Protein AF-A0A7X8JW73-F1 (afdb_monomer)

Foldseek 3Di:
DDPPDPPPQQPDQPDDPDGRDRDLVLLQVLLVLLVVLVDPDPLSVVSSVQSVPPDDRDRQSLQVSLCVVVVHDRDDDRSVRSSVSSVVVSCVSVVVPPPPPDDPDDDDDDDDD

Solvent-accessible surface area (backbone atoms only — not comparable to full-atom values): 7241 Å² total; per-residue (Å²): 138,80,86,77,62,77,71,68,64,71,73,56,69,53,90,51,105,60,76,59,41,78,53,60,67,57,44,39,52,50,27,55,53,47,61,73,49,65,67,84,50,65,67,58,56,56,49,30,55,53,38,66,66,80,53,85,64,57,54,68,60,56,40,51,49,50,16,67,75,70,74,47,83,80,63,95,64,54,63,68,54,51,51,51,52,55,51,50,53,49,50,51,48,58,56,69,67,74,76,75,76,80,75,81,86,72,84,83,76,87,81,89,130

Sequence (113 aa):
MTEFNTVNIINVEYAGIKKSTINPRILNYFANTIMKSNTENMLDRIFIFECLKGRVVEREAVLYYISNRLGIEYKDYLNLQIYNYLTSIVRECEGGKKRTVDIPNKPMRIIVD

pLDDT: mean 76.98, std 21.08, range [37.81, 98.0]

Structure (mmCIF, N/CA/C/O backbone):
data_AF-A0A7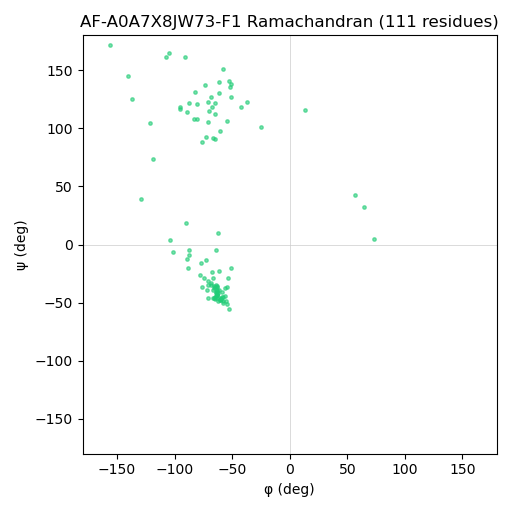X8JW73-F1
#
_entry.id   AF-A0A7X8JW73-F1
#
loop_
_atom_site.group_PDB
_atom_site.id
_atom_site.type_symbol
_atom_site.label_atom_id
_atom_site.label_alt_id
_atom_site.label_comp_id
_atom_site.label_asym_id
_atom_site.label_entity_id
_atom_site.label_seq_id
_atom_site.pdbx_PDB_ins_code
_atom_site.Cartn_x
_atom_site.Cartn_y
_atom_site.Cartn_z
_atom_site.occupancy
_atom_site.B_iso_or_equiv
_atom_site.auth_seq_id
_atom_site.auth_comp_id
_atom_site.auth_asym_id
_atom_site.auth_atom_id
_atom_site.pdbx_PDB_model_num
ATOM 1 N N . MET A 1 1 ? 3.075 19.631 -23.907 1.00 37.81 1 MET A N 1
ATOM 2 C CA . MET A 1 1 ? 2.977 19.223 -22.491 1.00 37.81 1 MET A CA 1
ATOM 3 C C . MET A 1 1 ? 1.550 18.787 -22.267 1.00 37.81 1 MET A C 1
ATOM 5 O O . MET A 1 1 ? 0.663 19.574 -22.561 1.00 37.81 1 MET A O 1
ATOM 9 N N . THR A 1 2 ? 1.323 17.553 -21.833 1.00 41.28 2 THR A N 1
ATOM 10 C CA . THR A 1 2 ? -0.030 17.098 -21.508 1.00 41.28 2 THR A CA 1
ATOM 11 C C . THR A 1 2 ? -0.010 16.659 -20.059 1.00 41.28 2 THR A C 1
ATOM 13 O O . THR A 1 2 ? 0.571 15.630 -19.717 1.00 41.28 2 THR A O 1
ATOM 16 N N . GLU A 1 3 ? -0.575 17.504 -19.204 1.00 47.22 3 GLU A N 1
ATOM 17 C CA . GLU A 1 3 ? -0.869 17.212 -17.808 1.00 47.22 3 GLU A CA 1
ATOM 18 C C . GLU A 1 3 ? -1.921 16.101 -17.781 1.00 47.22 3 GLU A C 1
ATOM 20 O O . GLU A 1 3 ? -3.129 16.334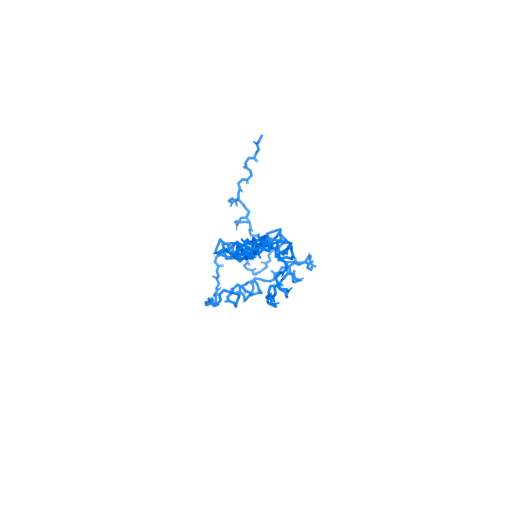 -17.868 1.00 47.22 3 GLU A O 1
ATOM 25 N N . PHE A 1 4 ? -1.456 14.853 -17.745 1.00 44.28 4 PHE A N 1
ATOM 26 C CA . PHE A 1 4 ? -2.336 13.706 -17.588 1.00 44.28 4 PHE A CA 1
ATOM 27 C C . PHE A 1 4 ? -2.841 13.671 -16.149 1.00 44.28 4 PHE A C 1
ATOM 29 O O . PHE A 1 4 ? -2.212 13.136 -15.242 1.00 44.28 4 PHE A O 1
ATOM 36 N N . ASN A 1 5 ? -4.000 14.305 -15.995 1.00 42.97 5 ASN A N 1
ATOM 37 C CA . ASN A 1 5 ? -4.949 14.229 -14.899 1.00 42.97 5 ASN A CA 1
ATOM 38 C C . ASN A 1 5 ? -4.877 12.898 -14.123 1.00 42.97 5 ASN A C 1
ATOM 40 O O . ASN A 1 5 ? -5.495 11.900 -14.498 1.00 42.97 5 ASN A O 1
ATOM 44 N N . THR A 1 6 ? -4.215 12.935 -12.965 1.00 50.28 6 THR A N 1
ATOM 45 C CA . THR A 1 6 ? -4.255 11.914 -11.901 1.00 50.28 6 THR A CA 1
ATOM 46 C C . THR A 1 6 ? -5.695 11.551 -11.491 1.00 50.28 6 THR A C 1
ATOM 48 O O . THR A 1 6 ? -5.947 10.472 -10.963 1.00 50.28 6 THR A O 1
ATOM 51 N N . VAL A 1 7 ? -6.663 12.427 -11.780 1.00 49.12 7 VAL A N 1
ATOM 52 C CA . VAL A 1 7 ? -8.072 12.310 -11.384 1.00 49.12 7 VAL A CA 1
ATOM 53 C C . VAL A 1 7 ? -8.853 11.266 -12.199 1.00 49.12 7 VAL A C 1
ATOM 55 O O . VAL A 1 7 ? -9.762 10.644 -11.657 1.00 49.12 7 VAL A O 1
ATOM 58 N N . ASN A 1 8 ? -8.492 10.986 -13.458 1.00 41.94 8 ASN A N 1
ATOM 59 C CA . ASN A 1 8 ? -9.318 10.110 -14.311 1.00 41.94 8 ASN A CA 1
ATOM 60 C C . ASN A 1 8 ? -8.997 8.604 -14.167 1.00 41.94 8 ASN A C 1
ATOM 62 O O . ASN A 1 8 ? -9.729 7.759 -14.660 1.00 41.94 8 ASN A O 1
ATOM 66 N N . ILE A 1 9 ? -7.927 8.226 -13.456 1.00 51.19 9 ILE A N 1
ATOM 67 C CA . ILE A 1 9 ? -7.560 6.804 -13.260 1.00 51.19 9 ILE A CA 1
ATOM 68 C C . ILE A 1 9 ? -8.246 6.201 -12.021 1.00 51.19 9 ILE A C 1
ATOM 70 O O . ILE A 1 9 ? -8.395 4.985 -11.923 1.00 51.19 9 ILE A O 1
ATOM 74 N N . ILE A 1 10 ? -8.698 7.038 -11.083 1.00 51.53 10 ILE A N 1
ATOM 75 C CA . ILE A 1 10 ? -9.283 6.592 -9.806 1.00 51.53 10 ILE A CA 1
ATOM 76 C C . ILE A 1 10 ? -10.735 6.113 -9.989 1.00 51.53 10 ILE A C 1
ATOM 78 O O . ILE A 1 10 ? -11.201 5.267 -9.225 1.00 51.53 10 ILE A O 1
ATOM 82 N N . ASN A 1 11 ? -11.425 6.620 -11.019 1.00 45.38 11 ASN A N 1
ATOM 83 C CA . ASN A 1 11 ? -12.852 6.387 -11.256 1.00 45.38 11 ASN A CA 1
ATOM 84 C C . ASN A 1 11 ? -13.159 5.388 -12.383 1.00 45.38 11 ASN A C 1
ATOM 86 O O . ASN A 1 11 ? -14.325 5.179 -12.703 1.00 45.38 11 ASN A O 1
ATOM 90 N N . VAL A 1 12 ? -12.143 4.770 -12.996 1.00 48.19 12 VAL A N 1
ATOM 91 C CA . VAL A 1 12 ? -12.387 3.710 -13.982 1.00 48.19 12 VAL A CA 1
ATOM 92 C C . VAL A 1 12 ? -12.661 2.417 -13.231 1.00 48.19 12 VAL A C 1
ATOM 94 O O . VAL A 1 12 ? -11.765 1.822 -12.630 1.00 48.19 12 VAL A O 1
ATOM 97 N N . GLU A 1 13 ? -13.923 1.999 -13.265 1.00 48.03 13 GLU A N 1
ATOM 98 C CA . GLU A 1 13 ? -14.348 0.672 -12.854 1.00 48.03 13 GLU A CA 1
ATOM 99 C C . GLU A 1 13 ? -13.652 -0.378 -13.723 1.00 48.03 13 GLU A C 1
ATOM 101 O O . GLU A 1 13 ? -14.055 -0.635 -14.855 1.00 48.03 13 GLU A O 1
ATOM 106 N N . TYR A 1 14 ? -12.559 -0.965 -13.224 1.00 46.62 14 TYR A N 1
ATOM 107 C CA . TYR A 1 14 ? -11.975 -2.128 -13.882 1.00 46.62 14 TYR A CA 1
ATOM 108 C C . TYR A 1 14 ? -12.926 -3.301 -13.651 1.00 46.62 14 TYR A C 1
ATOM 110 O O . TYR A 1 14 ? -13.053 -3.809 -12.538 1.00 46.62 14 TYR A O 1
ATOM 118 N N . ALA A 1 15 ? -13.649 -3.640 -14.718 1.00 41.91 15 ALA A N 1
ATOM 119 C CA . ALA A 1 15 ? -14.737 -4.598 -14.750 1.00 41.91 15 ALA A CA 1
ATOM 120 C C . ALA A 1 15 ? -14.317 -5.971 -14.203 1.00 41.91 15 ALA A C 1
ATOM 122 O O . ALA A 1 15 ? -13.638 -6.758 -14.859 1.00 41.91 15 ALA A O 1
ATOM 123 N N . GLY A 1 16 ? -14.794 -6.253 -12.999 1.00 38.00 16 GLY A N 1
ATOM 124 C CA . GLY A 1 16 ? -15.005 -7.576 -12.441 1.00 38.00 16 GLY A CA 1
ATOM 125 C C . GLY A 1 16 ? -16.320 -7.504 -11.675 1.00 38.00 16 GLY A C 1
ATOM 126 O O . GLY A 1 16 ? -16.647 -6.468 -11.107 1.00 38.00 16 GLY A O 1
ATOM 127 N N . ILE A 1 17 ? -17.099 -8.581 -11.669 1.00 41.47 17 ILE A N 1
ATOM 128 C CA . ILE A 1 17 ? -18.478 -8.684 -11.142 1.00 41.47 17 ILE A CA 1
ATOM 129 C C . ILE A 1 17 ? -18.585 -8.404 -9.610 1.00 41.47 17 ILE A C 1
ATOM 131 O O . ILE A 1 17 ? -19.634 -8.557 -8.990 1.00 41.47 17 ILE A O 1
ATOM 135 N N . LYS A 1 18 ? -17.514 -7.911 -8.979 1.00 44.72 18 LYS A N 1
ATOM 136 C CA . LYS A 1 18 ? -17.432 -7.383 -7.617 1.00 44.72 18 LYS A CA 1
ATOM 137 C C . LYS A 1 18 ? -16.581 -6.105 -7.646 1.00 44.72 18 LYS A C 1
ATOM 139 O O . LYS A 1 18 ? -15.468 -6.149 -8.148 1.00 44.72 18 LYS A O 1
ATOM 144 N N . LYS A 1 19 ? -17.139 -4.997 -7.134 1.00 53.47 19 LYS A N 1
ATOM 145 C CA . LYS A 1 19 ? -16.532 -3.677 -6.828 1.00 53.47 19 LYS A CA 1
ATOM 146 C C . LYS A 1 19 ? -15.133 -3.411 -7.420 1.00 53.47 19 LYS A C 1
ATOM 148 O O . LYS A 1 19 ? -14.157 -4.011 -6.979 1.00 53.47 19 LYS A O 1
ATOM 153 N N . SER A 1 20 ? -15.035 -2.421 -8.315 1.00 54.75 20 SER A N 1
ATOM 154 C CA . SER A 1 20 ? -13.776 -1.943 -8.914 1.00 54.75 20 SER A CA 1
ATOM 155 C C . SER A 1 20 ? -12.595 -1.947 -7.934 1.00 54.75 20 SER A C 1
ATOM 157 O O . SER A 1 20 ? -12.639 -1.319 -6.869 1.00 54.75 20 SER A O 1
ATOM 159 N N . THR A 1 21 ? -11.530 -2.659 -8.306 1.00 64.62 21 THR A N 1
ATOM 160 C CA . THR A 1 21 ? -10.262 -2.649 -7.569 1.00 64.62 21 THR A CA 1
ATOM 161 C C . THR A 1 21 ? -9.339 -1.556 -8.113 1.00 64.62 21 THR A C 1
ATOM 163 O O . THR A 1 21 ? -9.520 -1.054 -9.221 1.00 64.62 21 THR A O 1
ATOM 166 N N . ILE A 1 22 ? -8.337 -1.164 -7.324 1.00 80.62 22 ILE A N 1
ATOM 167 C CA . ILE A 1 22 ? -7.275 -0.248 -7.749 1.00 80.62 22 ILE A CA 1
ATOM 168 C C . ILE A 1 22 ? -6.641 -0.717 -9.060 1.00 80.62 22 ILE A C 1
ATOM 170 O O . ILE A 1 22 ? -6.354 -1.900 -9.242 1.00 80.62 22 ILE A O 1
ATOM 174 N N . ASN A 1 23 ? -6.376 0.241 -9.953 1.00 83.81 23 ASN A N 1
ATOM 175 C CA . ASN A 1 23 ? -5.729 -0.010 -11.234 1.00 83.81 23 ASN A CA 1
ATOM 176 C C . ASN A 1 23 ? -4.429 -0.828 -11.045 1.00 83.81 23 ASN A C 1
ATOM 178 O O . ASN A 1 23 ? -3.549 -0.384 -10.298 1.00 83.81 23 ASN A O 1
ATOM 182 N N . PRO A 1 24 ? -4.246 -1.963 -11.749 1.00 86.56 24 PRO A N 1
ATOM 183 C CA . PRO A 1 24 ? -3.061 -2.810 -11.607 1.00 86.56 24 PRO A CA 1
ATOM 184 C C . PRO A 1 24 ? -1.729 -2.072 -11.785 1.00 86.56 24 PRO A C 1
ATOM 186 O O . PRO A 1 24 ? -0.740 -2.441 -11.157 1.00 86.56 24 PRO A O 1
ATOM 189 N N . ARG A 1 25 ? -1.685 -0.993 -12.584 1.00 87.38 25 ARG A N 1
ATOM 190 C CA . ARG A 1 25 ? -0.483 -0.156 -12.741 1.00 87.38 25 ARG A CA 1
ATOM 191 C C . ARG A 1 25 ? -0.068 0.532 -11.440 1.00 87.38 25 ARG A C 1
ATOM 193 O O . ARG A 1 25 ? 1.127 0.649 -11.189 1.00 87.38 25 ARG A O 1
ATOM 200 N N . ILE A 1 26 ? -1.026 0.956 -10.611 1.00 90.44 26 ILE A N 1
ATOM 201 C CA . ILE A 1 26 ? -0.753 1.578 -9.305 1.00 90.44 26 ILE A CA 1
ATOM 202 C C . ILE A 1 26 ? -0.115 0.548 -8.370 1.00 90.44 26 ILE A C 1
ATOM 204 O O . ILE A 1 26 ? 0.906 0.836 -7.752 1.00 90.44 26 ILE A O 1
ATOM 208 N N . LEU A 1 27 ? -0.667 -0.668 -8.313 1.00 93.12 27 LEU A N 1
ATOM 209 C CA . LEU A 1 27 ? -0.118 -1.753 -7.493 1.00 93.12 27 LEU A CA 1
ATOM 210 C C . LEU A 1 27 ? 1.263 -2.204 -7.981 1.00 93.12 27 LEU A C 1
ATOM 212 O O . LEU A 1 27 ? 2.152 -2.456 -7.172 1.00 93.12 27 LEU A O 1
ATOM 216 N N . ASN A 1 28 ? 1.484 -2.229 -9.297 1.00 92.31 28 ASN A N 1
ATOM 217 C CA . ASN A 1 28 ? 2.799 -2.519 -9.863 1.00 92.31 28 ASN A CA 1
ATOM 218 C C . ASN A 1 28 ? 3.828 -1.445 -9.484 1.00 92.31 28 ASN A C 1
ATOM 220 O O . ASN A 1 28 ? 4.936 -1.767 -9.059 1.00 92.31 28 ASN A O 1
ATOM 224 N N . TYR A 1 29 ? 3.463 -0.165 -9.602 1.00 92.25 29 TYR A N 1
ATOM 225 C CA . TYR A 1 29 ? 4.328 0.943 -9.198 1.00 92.25 29 TYR A CA 1
ATOM 226 C C . TYR A 1 29 ? 4.662 0.877 -7.703 1.00 92.25 29 TYR A C 1
ATOM 228 O O . TYR A 1 29 ? 5.832 0.960 -7.324 1.00 92.25 29 TYR A O 1
ATOM 236 N N . PHE A 1 30 ? 3.645 0.664 -6.864 1.00 94.75 30 PHE A N 1
ATOM 237 C CA . PHE A 1 30 ? 3.794 0.449 -5.428 1.00 94.75 30 PHE A CA 1
ATOM 238 C C . PHE A 1 30 ? 4.799 -0.675 -5.137 1.00 94.75 30 PHE A C 1
ATOM 240 O O . PHE A 1 30 ? 5.812 -0.441 -4.478 1.00 94.75 30 PHE A O 1
ATOM 247 N N . ALA A 1 31 ? 4.578 -1.864 -5.702 1.00 94.69 31 ALA A N 1
ATOM 248 C CA . ALA A 1 31 ? 5.411 -3.037 -5.467 1.00 94.69 31 ALA A CA 1
ATOM 249 C C . ALA A 1 31 ? 6.875 -2.803 -5.864 1.00 94.69 31 ALA A C 1
ATOM 251 O O . ALA A 1 31 ? 7.782 -3.094 -5.089 1.00 94.69 31 ALA A O 1
ATOM 252 N N . ASN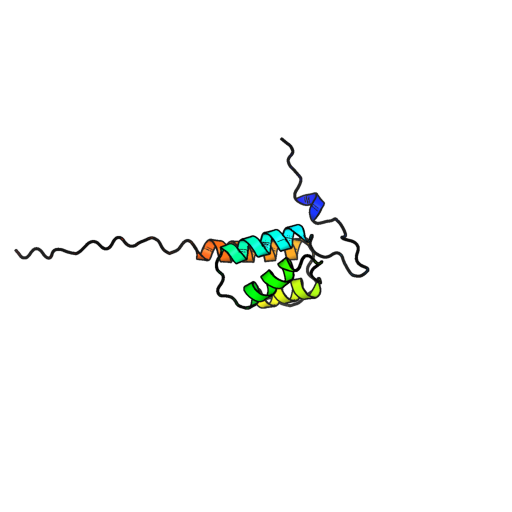 A 1 32 ? 7.114 -2.200 -7.031 1.00 93.75 32 ASN A N 1
ATOM 253 C CA . ASN A 1 32 ? 8.463 -1.852 -7.479 1.00 93.75 32 ASN A CA 1
ATOM 254 C C . ASN A 1 32 ? 9.142 -0.825 -6.562 1.00 93.75 32 ASN A C 1
ATOM 256 O O . ASN A 1 32 ? 10.355 -0.886 -6.356 1.00 93.75 32 ASN A O 1
ATOM 260 N N . THR A 1 33 ? 8.379 0.117 -6.011 1.00 93.62 33 THR A N 1
ATOM 261 C CA . THR A 1 33 ? 8.912 1.161 -5.128 1.00 93.62 33 THR A CA 1
ATOM 262 C C . THR A 1 33 ? 9.316 0.577 -3.776 1.00 93.62 33 THR A C 1
ATOM 264 O O . THR A 1 33 ? 10.436 0.804 -3.319 1.00 93.62 33 THR A O 1
ATOM 267 N N . ILE A 1 34 ? 8.458 -0.252 -3.176 1.00 94.31 34 ILE A N 1
ATOM 268 C CA . ILE A 1 34 ? 8.757 -0.939 -1.914 1.00 94.31 34 ILE A CA 1
ATOM 269 C C . ILE A 1 34 ? 9.857 -1.998 -2.096 1.00 94.31 34 ILE A C 1
ATOM 271 O O . ILE A 1 34 ? 10.715 -2.170 -1.237 1.00 94.31 34 ILE A O 1
ATOM 275 N N . MET A 1 35 ? 9.924 -2.685 -3.237 1.00 91.44 35 MET A N 1
ATOM 276 C CA . MET A 1 35 ? 11.008 -3.642 -3.482 1.00 91.44 35 MET A CA 1
ATOM 277 C C . MET A 1 35 ? 12.372 -2.936 -3.521 1.00 91.44 35 MET A C 1
ATOM 279 O O . MET A 1 35 ? 13.339 -3.410 -2.930 1.00 91.44 35 MET A O 1
ATOM 283 N N . LYS A 1 36 ? 12.438 -1.744 -4.130 1.00 91.19 36 LYS A N 1
ATOM 284 C CA . LYS A 1 36 ? 13.638 -0.895 -4.108 1.00 91.19 36 LYS A CA 1
ATOM 285 C C . LYS A 1 36 ? 13.948 -0.349 -2.720 1.00 91.19 36 LYS A C 1
ATOM 287 O O . LYS A 1 36 ? 15.098 0.021 -2.479 1.00 91.19 36 LYS A O 1
ATOM 292 N N . SER A 1 37 ? 12.970 -0.241 -1.815 1.00 88.25 37 SER A N 1
ATOM 293 C CA . SER A 1 37 ? 13.204 0.276 -0.465 1.00 88.25 37 SER A CA 1
ATOM 294 C C . SER A 1 37 ? 13.961 -0.704 0.445 1.00 88.25 37 SER A C 1
ATOM 296 O O . SER A 1 37 ? 14.504 -0.270 1.455 1.00 88.25 37 SER A O 1
ATOM 298 N N . ASN A 1 38 ? 14.077 -1.977 0.043 1.00 82.25 38 ASN A N 1
ATOM 299 C CA . ASN A 1 38 ? 14.629 -3.077 0.837 1.00 82.25 38 ASN A CA 1
ATOM 300 C C . ASN A 1 38 ? 13.901 -3.268 2.180 1.00 82.25 38 ASN A C 1
ATOM 302 O O . ASN A 1 38 ? 14.529 -3.464 3.217 1.00 82.25 38 ASN A O 1
ATOM 306 N N . THR A 1 39 ? 12.566 -3.191 2.151 1.00 87.38 39 THR A N 1
ATOM 307 C CA . THR A 1 39 ? 11.718 -3.363 3.339 1.00 87.38 39 THR A CA 1
ATOM 308 C C . THR A 1 39 ? 12.031 -4.657 4.110 1.00 87.38 39 THR A C 1
ATOM 310 O O . THR A 1 39 ? 12.185 -5.751 3.542 1.00 87.38 39 THR A O 1
ATOM 313 N N . GLU A 1 40 ? 12.099 -4.539 5.434 1.00 89.44 40 GLU A N 1
ATOM 314 C CA . GLU A 1 40 ? 12.204 -5.673 6.361 1.00 89.44 40 GLU A CA 1
ATOM 315 C C . GLU A 1 40 ? 10.828 -6.195 6.790 1.00 89.44 40 GLU A C 1
ATOM 317 O O . GLU A 1 40 ? 10.717 -7.294 7.332 1.00 89.44 40 GLU A O 1
ATOM 322 N N . ASN A 1 41 ? 9.761 -5.444 6.508 1.00 92.62 41 ASN A N 1
ATOM 323 C CA . ASN A 1 41 ? 8.414 -5.835 6.880 1.00 92.62 41 ASN A CA 1
ATOM 324 C C . ASN A 1 41 ? 7.941 -7.028 6.029 1.00 92.62 41 ASN A C 1
ATOM 326 O O . ASN A 1 41 ? 7.892 -6.976 4.797 1.00 92.62 41 ASN A O 1
ATOM 330 N N . MET A 1 42 ? 7.565 -8.116 6.700 1.00 94.19 42 MET A N 1
ATOM 331 C CA . MET A 1 42 ? 7.131 -9.350 6.042 1.00 94.19 42 MET A CA 1
ATOM 332 C C . MET A 1 42 ? 5.831 -9.177 5.242 1.00 94.19 42 MET A C 1
ATOM 334 O O . MET A 1 42 ? 5.713 -9.755 4.161 1.00 94.19 42 MET A O 1
ATOM 338 N N . LEU A 1 43 ? 4.881 -8.367 5.725 1.00 95.56 43 LEU A N 1
ATOM 339 C CA . LEU A 1 43 ? 3.625 -8.100 5.014 1.00 95.56 43 LEU A CA 1
ATOM 340 C C . LEU A 1 43 ? 3.889 -7.373 3.698 1.00 95.56 43 LEU A C 1
ATOM 342 O O . LEU A 1 43 ? 3.297 -7.726 2.680 1.00 95.56 43 LEU A O 1
ATOM 346 N N . ASP A 1 44 ? 4.820 -6.415 3.704 1.00 95.50 44 ASP A N 1
ATOM 347 C CA . ASP A 1 44 ? 5.232 -5.710 2.491 1.00 95.50 44 ASP A CA 1
ATOM 348 C C . ASP A 1 44 ? 5.793 -6.696 1.458 1.00 95.50 44 ASP A C 1
ATOM 350 O O . ASP A 1 44 ? 5.375 -6.678 0.302 1.00 95.50 44 ASP A O 1
ATOM 354 N N . ARG A 1 45 ? 6.680 -7.615 1.869 1.00 95.19 45 ARG A N 1
ATOM 355 C CA . ARG A 1 45 ? 7.261 -8.628 0.968 1.00 95.19 45 ARG A CA 1
ATOM 356 C C . ARG A 1 45 ? 6.196 -9.536 0.354 1.00 95.19 45 ARG A C 1
ATOM 358 O O . ARG A 1 45 ? 6.203 -9.740 -0.858 1.00 95.19 45 ARG A O 1
ATOM 365 N N . ILE A 1 46 ? 5.274 -10.057 1.165 1.00 95.62 46 ILE A N 1
ATOM 366 C CA . ILE A 1 46 ? 4.178 -10.918 0.688 1.00 95.62 46 ILE A CA 1
ATOM 367 C C . ILE A 1 46 ? 3.320 -10.164 -0.334 1.00 95.62 46 ILE A C 1
ATOM 369 O O . ILE A 1 46 ? 3.025 -10.683 -1.413 1.00 95.62 46 ILE A O 1
ATOM 373 N N . PHE A 1 47 ? 2.950 -8.924 -0.014 1.00 96.06 47 PHE A N 1
ATOM 374 C CA . PHE A 1 47 ? 2.056 -8.132 -0.847 1.00 96.06 47 PHE A CA 1
ATOM 375 C C . PHE A 1 47 ? 2.710 -7.662 -2.155 1.00 96.06 47 PHE A C 1
ATOM 377 O O . PHE A 1 47 ? 2.054 -7.658 -3.197 1.00 96.06 47 PHE A O 1
ATOM 384 N N . ILE A 1 48 ? 4.012 -7.350 -2.141 1.00 95.50 48 ILE A N 1
ATOM 385 C CA . ILE A 1 48 ? 4.805 -7.089 -3.353 1.00 95.50 48 ILE A CA 1
ATOM 386 C C . ILE A 1 48 ? 4.682 -8.261 -4.328 1.00 95.50 48 ILE A C 1
ATOM 388 O O . ILE A 1 48 ? 4.335 -8.052 -5.490 1.00 95.50 48 ILE A O 1
ATOM 392 N N . PHE A 1 49 ? 4.919 -9.495 -3.870 1.00 93.06 49 PHE A N 1
ATOM 393 C CA . PHE A 1 49 ? 4.821 -10.662 -4.747 1.00 93.06 49 PHE A CA 1
ATOM 3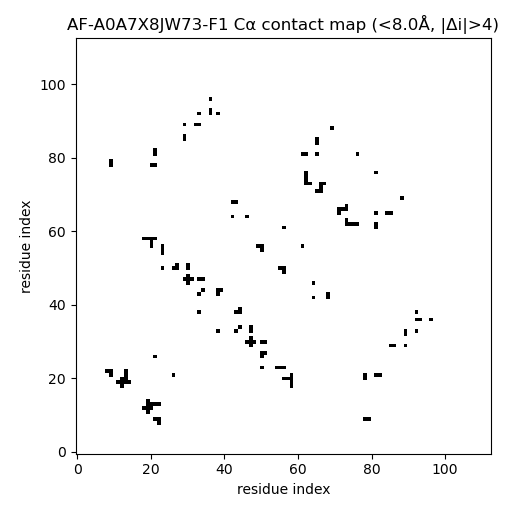94 C C . PHE A 1 49 ? 3.401 -10.879 -5.266 1.00 93.06 49 PHE A C 1
ATOM 396 O O . PHE A 1 49 ? 3.247 -11.275 -6.417 1.00 93.06 49 PHE A O 1
ATOM 403 N N . GLU A 1 50 ? 2.364 -10.584 -4.477 1.00 93.06 50 GLU A N 1
ATOM 404 C CA . GLU A 1 50 ? 0.983 -10.649 -4.966 1.00 93.06 50 GLU A CA 1
ATOM 405 C C . GLU A 1 50 ? 0.729 -9.640 -6.096 1.00 93.06 50 GLU A C 1
ATOM 407 O O . GLU A 1 50 ? 0.169 -10.002 -7.129 1.00 93.06 50 GLU A O 1
ATOM 412 N N . CYS A 1 51 ? 1.220 -8.407 -5.952 1.00 93.06 51 CYS A N 1
ATOM 413 C CA . CYS A 1 51 ? 1.086 -7.356 -6.964 1.00 93.06 51 CYS A CA 1
ATOM 414 C C . CYS A 1 51 ? 1.858 -7.658 -8.262 1.00 93.06 51 CYS A C 1
ATOM 416 O O . CYS A 1 51 ? 1.458 -7.214 -9.339 1.00 93.06 51 CYS A O 1
ATOM 418 N N . LEU A 1 52 ? 2.962 -8.407 -8.176 1.00 90.75 52 LEU A N 1
ATOM 419 C CA . LEU A 1 52 ? 3.830 -8.729 -9.315 1.00 90.75 52 LEU A CA 1
ATOM 420 C C . LEU A 1 52 ? 3.410 -9.990 -10.088 1.00 90.75 52 LEU A C 1
ATOM 422 O O . LEU A 1 52 ? 3.967 -10.252 -11.150 1.00 90.75 52 LEU A O 1
ATOM 426 N N . LYS A 1 53 ? 2.394 -10.738 -9.633 1.00 88.19 53 LYS A N 1
ATOM 427 C CA . LYS A 1 53 ? 1.883 -11.941 -10.328 1.00 88.19 53 LYS A CA 1
ATOM 428 C C . LYS A 1 53 ? 1.259 -11.669 -11.705 1.00 88.19 53 LYS A C 1
ATOM 430 O O . LYS A 1 53 ? 0.862 -12.613 -12.380 1.00 88.19 53 LYS A O 1
ATOM 435 N N . GLY A 1 54 ? 1.126 -10.408 -12.123 1.00 72.38 54 GLY A N 1
ATOM 436 C CA . GLY A 1 54 ? 0.593 -10.032 -13.440 1.00 72.38 54 GLY A CA 1
ATOM 437 C C . GLY A 1 54 ? -0.923 -10.214 -13.595 1.00 72.38 54 GLY A C 1
ATOM 438 O O . GLY A 1 54 ? -1.456 -9.985 -14.676 1.00 72.38 54 GLY A O 1
ATOM 439 N N . ARG A 1 55 ? -1.619 -10.592 -12.516 1.00 80.12 55 ARG A N 1
ATOM 440 C CA . ARG A 1 55 ? -3.082 -10.682 -12.424 1.00 80.12 55 ARG A CA 1
ATOM 441 C C . ARG A 1 55 ? -3.650 -9.510 -11.625 1.00 80.12 55 ARG A C 1
ATOM 443 O O . ARG A 1 55 ? -2.917 -8.829 -10.909 1.00 80.12 55 ARG A O 1
ATOM 450 N N . VAL A 1 56 ? -4.960 -9.291 -11.730 1.00 83.69 56 VAL A N 1
ATOM 451 C CA . VAL A 1 56 ? -5.668 -8.368 -10.832 1.00 83.69 56 VAL A CA 1
ATOM 452 C C . VAL A 1 56 ? -5.531 -8.893 -9.401 1.00 83.69 56 VAL A C 1
ATOM 454 O O . VAL A 1 56 ? -5.731 -10.081 -9.154 1.00 83.69 56 VAL A O 1
ATOM 457 N N . VAL A 1 57 ? -5.137 -8.019 -8.475 1.00 88.88 57 VAL A N 1
ATOM 458 C CA . VAL A 1 57 ? -5.109 -8.332 -7.042 1.00 88.88 57 VAL A CA 1
ATOM 459 C C . VAL A 1 57 ? -6.517 -8.141 -6.503 1.00 88.88 57 VAL A C 1
ATOM 461 O O . VAL A 1 57 ? -7.117 -7.103 -6.758 1.00 88.88 57 VAL A O 1
ATOM 464 N N . GLU A 1 58 ? -7.032 -9.115 -5.759 1.00 90.06 58 GLU A N 1
ATOM 465 C CA . GLU A 1 58 ? -8.361 -9.020 -5.150 1.00 90.06 58 GLU A CA 1
ATOM 466 C C . GLU A 1 58 ? -8.442 -7.851 -4.162 1.00 90.06 58 GLU A C 1
ATOM 468 O O . GLU A 1 58 ? -7.522 -7.611 -3.371 1.00 90.06 58 GLU A O 1
ATOM 473 N N . ARG A 1 59 ? -9.572 -7.139 -4.170 1.00 90.88 59 ARG A N 1
ATOM 474 C CA . ARG A 1 59 ? -9.803 -5.982 -3.300 1.00 90.88 59 ARG A CA 1
ATOM 475 C C . ARG A 1 59 ? -9.628 -6.335 -1.826 1.00 90.88 59 ARG A C 1
ATOM 477 O O . ARG A 1 59 ? -8.962 -5.588 -1.115 1.00 90.88 59 ARG A O 1
ATOM 484 N N . GLU A 1 60 ? -10.169 -7.468 -1.375 1.00 92.44 60 GLU A N 1
ATOM 485 C CA . GLU A 1 60 ? -10.006 -7.933 0.006 1.00 92.44 60 GLU A CA 1
ATOM 486 C C . GLU A 1 60 ? -8.530 -8.078 0.402 1.00 92.44 60 GLU A C 1
ATOM 488 O O . GLU A 1 60 ? -8.160 -7.706 1.514 1.00 92.44 60 GLU A O 1
ATOM 493 N N . ALA A 1 61 ? -7.666 -8.539 -0.510 1.00 93.56 61 ALA A N 1
ATOM 494 C CA . ALA A 1 61 ? -6.234 -8.661 -0.242 1.00 93.56 61 ALA A CA 1
ATOM 495 C C . ALA A 1 61 ? -5.572 -7.286 -0.055 1.00 93.56 61 ALA A C 1
ATOM 497 O O . ALA A 1 61 ? -4.742 -7.118 0.839 1.00 93.56 61 ALA A O 1
ATOM 498 N N . VAL A 1 62 ? -5.975 -6.286 -0.848 1.00 95.19 62 VAL A N 1
ATOM 499 C CA . VAL A 1 62 ? -5.497 -4.900 -0.706 1.00 95.19 62 VAL A CA 1
ATOM 500 C C . VAL A 1 62 ? -5.954 -4.295 0.625 1.00 95.19 62 VAL A C 1
ATOM 502 O O . VAL A 1 62 ? -5.146 -3.709 1.345 1.00 95.19 62 VAL A O 1
ATOM 505 N N . LEU A 1 63 ? -7.236 -4.452 0.973 1.00 95.75 63 LEU A N 1
ATOM 506 C CA . LEU A 1 63 ? -7.798 -3.936 2.224 1.00 95.75 63 LEU A CA 1
ATOM 507 C C . LEU A 1 63 ? -7.138 -4.592 3.442 1.00 95.75 63 LEU A C 1
ATOM 509 O O . LEU A 1 63 ? -6.762 -3.891 4.380 1.00 95.75 63 LEU A O 1
ATOM 513 N N . TYR A 1 64 ? -6.945 -5.914 3.396 1.00 97.12 64 TYR A N 1
ATOM 514 C CA . TYR A 1 64 ? -6.303 -6.678 4.463 1.00 97.12 64 TYR A CA 1
ATOM 515 C C . TYR A 1 64 ? -4.845 -6.264 4.648 1.00 97.12 64 TYR A C 1
ATOM 517 O O . TYR A 1 64 ? -4.394 -6.064 5.776 1.00 97.12 64 TYR A O 1
ATOM 525 N N . TYR A 1 65 ? -4.105 -6.093 3.551 1.00 97.44 65 TYR A N 1
ATOM 526 C CA . TYR A 1 65 ? -2.737 -5.595 3.611 1.00 97.44 65 TYR A CA 1
ATOM 527 C C . TYR A 1 65 ? -2.675 -4.219 4.285 1.00 97.44 65 TYR A C 1
ATOM 529 O O . TYR A 1 65 ? -1.916 -4.042 5.234 1.00 97.44 65 TYR A O 1
ATOM 537 N N . ILE A 1 66 ? -3.509 -3.270 3.852 1.00 97.19 66 ILE A N 1
ATOM 538 C CA . ILE A 1 66 ? -3.514 -1.900 4.380 1.00 97.19 66 ILE A CA 1
ATOM 539 C C . ILE A 1 66 ? -3.864 -1.867 5.868 1.00 97.19 66 ILE A C 1
ATOM 541 O O . ILE A 1 66 ? -3.154 -1.222 6.641 1.00 97.19 66 ILE A O 1
ATOM 545 N N . SER A 1 67 ? -4.930 -2.561 6.278 1.00 97.88 67 SER A N 1
ATOM 546 C CA . SER A 1 67 ? -5.376 -2.557 7.674 1.00 97.88 67 SER A CA 1
ATOM 547 C C . SER A 1 67 ? -4.297 -3.106 8.605 1.00 97.88 67 SER A C 1
ATOM 549 O O . SER A 1 67 ? -3.962 -2.478 9.606 1.00 97.88 67 SER A O 1
ATOM 551 N N . ASN A 1 68 ? -3.679 -4.230 8.230 1.00 98.00 68 ASN A N 1
ATOM 552 C CA . ASN A 1 68 ? -2.629 -4.855 9.030 1.00 98.00 68 ASN A CA 1
ATOM 553 C C . ASN A 1 68 ? -1.321 -4.057 8.997 1.00 98.00 68 ASN A C 1
ATOM 555 O O . ASN A 1 68 ? -0.660 -3.927 10.024 1.00 98.00 68 ASN A O 1
ATOM 559 N N . ARG A 1 69 ? -0.941 -3.491 7.844 1.00 96.88 69 ARG A N 1
ATOM 560 C CA . ARG A 1 69 ? 0.328 -2.767 7.700 1.00 96.88 69 ARG A CA 1
ATOM 561 C C . ARG A 1 69 ? 0.345 -1.428 8.436 1.00 96.88 69 ARG A C 1
ATOM 563 O O . ARG A 1 69 ? 1.415 -1.006 8.878 1.00 96.88 69 ARG A O 1
ATOM 570 N N . LEU A 1 70 ? -0.812 -0.775 8.547 1.00 95.81 70 LEU A N 1
ATOM 571 C CA . LEU A 1 70 ? -0.973 0.518 9.218 1.00 95.81 70 LEU A CA 1
ATOM 572 C C . LEU A 1 70 ? -1.560 0.411 10.633 1.00 95.81 70 LEU A C 1
ATOM 574 O O . LEU A 1 70 ? -1.644 1.425 11.320 1.00 95.81 70 LEU A O 1
ATOM 578 N N . GLY A 1 71 ? -1.985 -0.779 11.070 1.00 96.75 71 GLY A N 1
ATOM 579 C CA . GLY A 1 71 ? -2.640 -0.964 12.369 1.00 96.75 71 GLY A CA 1
ATOM 580 C C . GLY A 1 71 ? -3.990 -0.245 12.475 1.00 96.75 71 GLY A C 1
ATOM 581 O O . GLY A 1 71 ? -4.353 0.228 13.549 1.00 96.75 71 GLY A O 1
ATOM 582 N N . ILE A 1 72 ? -4.717 -0.128 11.361 1.00 97.06 72 ILE A N 1
ATOM 583 C CA . ILE A 1 72 ? -6.036 0.518 11.292 1.00 97.06 72 ILE A CA 1
ATOM 584 C C . ILE A 1 72 ? -7.142 -0.524 11.101 1.00 97.06 72 ILE A C 1
ATOM 586 O O . ILE A 1 72 ? -6.891 -1.649 10.676 1.00 97.06 72 ILE A O 1
ATOM 590 N N . GLU A 1 73 ? -8.383 -0.140 11.394 1.00 97.31 73 GLU A N 1
ATOM 591 C CA . GLU A 1 73 ? -9.568 -0.992 11.232 1.00 97.31 73 GLU A CA 1
ATOM 592 C C . GLU A 1 73 ? -9.671 -1.589 9.813 1.00 97.31 73 GLU A C 1
ATOM 594 O O . GLU A 1 73 ? -9.407 -0.918 8.816 1.00 97.31 73 GLU A O 1
ATOM 599 N N . TYR A 1 74 ? -10.088 -2.849 9.689 1.00 96.88 74 TYR A N 1
ATOM 600 C CA . TYR A 1 74 ? -10.437 -3.419 8.387 1.00 96.88 74 TYR A CA 1
ATOM 601 C C . TYR A 1 74 ? -11.851 -2.987 7.986 1.00 96.88 74 TYR A C 1
ATOM 603 O O . TYR A 1 74 ? -12.819 -3.302 8.675 1.00 96.88 74 TYR A O 1
ATOM 611 N N . LYS A 1 75 ? -11.983 -2.300 6.848 1.00 93.88 75 LYS A N 1
ATOM 612 C CA . LYS A 1 75 ? -13.276 -1.927 6.258 1.00 93.88 75 LYS A CA 1
ATOM 613 C C . LYS A 1 75 ? -13.164 -1.692 4.759 1.00 93.88 75 LYS A C 1
ATOM 615 O O . LYS A 1 75 ? -12.069 -1.634 4.206 1.00 93.88 75 LYS A O 1
ATOM 620 N N . ASP A 1 76 ? -14.308 -1.524 4.104 1.00 91.56 76 ASP A N 1
ATOM 621 C CA . ASP A 1 76 ? -14.373 -1.244 2.670 1.00 91.56 76 ASP A CA 1
ATOM 622 C C . ASP A 1 76 ? -14.017 0.223 2.364 1.00 91.56 76 ASP A C 1
ATOM 624 O O . ASP A 1 76 ? -14.873 1.104 2.330 1.00 91.56 76 ASP A O 1
ATOM 628 N N . TYR A 1 77 ? -12.725 0.491 2.175 1.00 89.62 77 TYR A N 1
ATOM 629 C CA . TYR A 1 77 ? -12.185 1.821 1.879 1.00 89.62 77 TYR A CA 1
ATOM 630 C C . TYR A 1 77 ? -12.477 2.279 0.452 1.00 89.62 77 TYR A C 1
ATOM 632 O O . TYR A 1 77 ? -12.241 1.538 -0.493 1.00 89.62 77 TYR A O 1
ATOM 640 N N . LEU A 1 78 ? -12.857 3.537 0.239 1.00 89.19 78 LEU A N 1
ATOM 641 C CA . LEU A 1 78 ? -12.953 4.100 -1.112 1.00 89.19 78 LEU A CA 1
ATOM 642 C C . LEU A 1 78 ? -11.607 4.005 -1.852 1.00 89.19 78 LEU A C 1
ATOM 644 O O . LEU A 1 78 ? -10.546 4.089 -1.234 1.00 89.19 78 LEU A O 1
ATOM 648 N N . ASN A 1 79 ? -11.628 3.905 -3.184 1.00 86.31 79 ASN A N 1
ATOM 649 C CA . ASN A 1 79 ? -10.401 3.792 -3.990 1.00 86.31 79 ASN A CA 1
ATOM 650 C C . ASN A 1 79 ? -9.405 4.931 -3.718 1.00 86.31 79 ASN A C 1
ATOM 652 O O . ASN A 1 79 ? -8.202 4.696 -3.637 1.00 86.31 79 ASN A O 1
ATOM 656 N N . LEU A 1 80 ? -9.901 6.151 -3.490 1.00 86.12 80 LEU A N 1
ATOM 657 C CA . LEU A 1 80 ? -9.064 7.283 -3.096 1.00 86.12 80 LEU A CA 1
ATOM 658 C C . LEU A 1 80 ? -8.385 7.065 -1.731 1.00 86.12 80 LEU A C 1
ATOM 660 O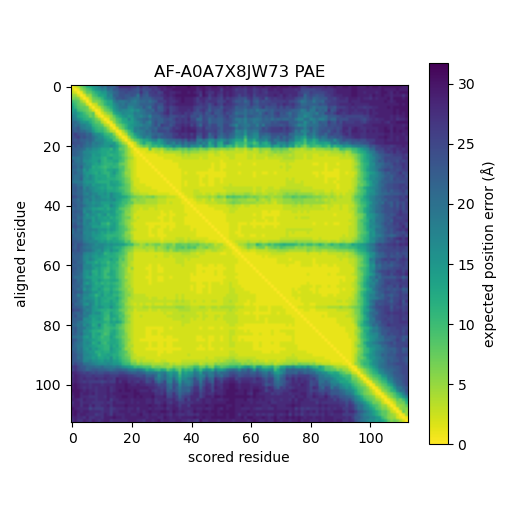 O . LEU A 1 80 ? -7.215 7.399 -1.566 1.00 86.12 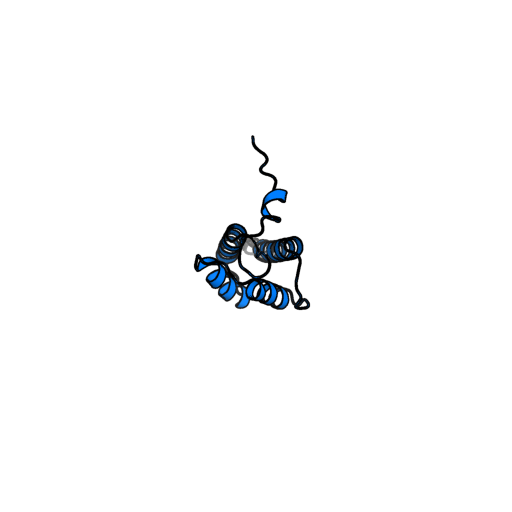80 LEU A O 1
ATOM 664 N N . GLN A 1 81 ? -9.088 6.476 -0.760 1.00 92.94 81 GLN A N 1
ATOM 665 C CA . GLN A 1 81 ? -8.513 6.149 0.548 1.00 92.94 81 GLN A CA 1
ATOM 666 C C . GLN A 1 81 ? -7.437 5.069 0.412 1.00 92.94 81 GLN A C 1
ATOM 668 O O . GLN A 1 81 ? -6.337 5.250 0.925 1.00 92.94 81 GLN A O 1
ATOM 673 N N . ILE A 1 82 ? -7.712 4.002 -0.346 1.00 94.44 82 ILE A N 1
ATOM 674 C CA . ILE A 1 82 ? -6.736 2.944 -0.647 1.00 94.44 82 ILE A CA 1
ATOM 675 C C . ILE A 1 82 ? -5.472 3.547 -1.279 1.00 94.44 82 ILE A C 1
ATOM 677 O O . ILE A 1 82 ? -4.364 3.284 -0.815 1.00 94.44 82 ILE A O 1
ATOM 681 N N . TYR A 1 83 ? -5.628 4.402 -2.294 1.00 93.25 83 TYR A N 1
ATOM 682 C CA . TYR A 1 83 ? -4.512 5.091 -2.945 1.00 93.25 83 TYR A CA 1
ATOM 683 C C . TYR A 1 83 ? -3.683 5.932 -1.960 1.00 93.25 83 TYR A C 1
ATOM 685 O O . TYR A 1 83 ? -2.449 5.868 -1.962 1.00 93.25 83 TYR A O 1
ATOM 693 N N . ASN A 1 84 ? -4.351 6.692 -1.088 1.00 93.94 84 ASN A N 1
ATOM 694 C CA . ASN A 1 84 ? -3.685 7.519 -0.086 1.00 93.94 84 ASN A CA 1
ATOM 695 C C . ASN A 1 84 ? -2.908 6.666 0.926 1.00 93.94 84 ASN A C 1
ATOM 697 O O . ASN A 1 84 ? -1.768 6.996 1.246 1.00 93.94 84 ASN A O 1
ATOM 701 N N . TYR A 1 85 ? -3.474 5.547 1.384 1.00 96.69 85 TYR A N 1
ATOM 702 C CA . TYR A 1 85 ? -2.791 4.630 2.299 1.00 96.69 85 TYR A CA 1
ATOM 703 C C . TYR A 1 85 ? -1.564 3.972 1.664 1.00 96.69 85 TYR A C 1
ATOM 705 O O . TYR A 1 85 ? -0.495 3.974 2.273 1.00 96.69 85 TYR A O 1
ATOM 713 N N . LEU A 1 86 ? -1.675 3.484 0.423 1.00 95.81 86 LEU A N 1
ATOM 714 C CA . LEU A 1 86 ? -0.531 2.940 -0.319 1.00 95.81 86 LEU A CA 1
ATOM 715 C C . LEU A 1 86 ? 0.580 3.988 -0.486 1.00 95.81 86 LEU A C 1
ATOM 717 O O . LEU A 1 86 ? 1.757 3.687 -0.296 1.00 95.81 86 LEU A O 1
ATOM 721 N N . THR A 1 87 ? 0.209 5.238 -0.777 1.00 94.56 87 THR A N 1
ATOM 722 C CA . THR A 1 87 ? 1.159 6.356 -0.883 1.00 94.56 87 THR A CA 1
ATOM 723 C C . THR A 1 87 ? 1.856 6.640 0.449 1.00 94.56 87 THR A C 1
ATOM 725 O O . THR A 1 87 ? 3.064 6.875 0.473 1.00 94.56 87 THR A O 1
ATOM 728 N N . SER A 1 88 ? 1.128 6.602 1.567 1.00 95.25 88 SER A N 1
ATOM 729 C CA . SER A 1 88 ? 1.707 6.781 2.903 1.00 95.25 88 SER A CA 1
ATOM 730 C C . SER A 1 88 ? 2.716 5.685 3.249 1.00 95.25 88 SER A C 1
ATOM 732 O O . SER A 1 88 ? 3.794 6.002 3.745 1.00 95.25 88 SER A O 1
ATOM 734 N N . ILE A 1 89 ? 2.419 4.424 2.916 1.00 95.25 89 ILE A N 1
ATOM 735 C CA . ILE A 1 89 ? 3.349 3.299 3.117 1.00 95.25 89 ILE A CA 1
ATOM 736 C C . ILE A 1 89 ? 4.623 3.487 2.279 1.00 95.25 89 ILE A C 1
ATOM 738 O O . ILE A 1 89 ? 5.729 3.304 2.785 1.00 95.25 89 ILE A O 1
ATOM 742 N N . VAL A 1 90 ? 4.494 3.913 1.016 1.00 94.06 90 VAL A N 1
ATOM 743 C CA . VAL A 1 90 ? 5.655 4.244 0.168 1.00 94.06 90 VAL A CA 1
ATOM 744 C C . VAL A 1 90 ? 6.513 5.329 0.812 1.00 94.06 90 VAL A C 1
ATOM 746 O O . VAL A 1 90 ? 7.721 5.147 0.952 1.00 94.06 90 VAL A O 1
ATOM 749 N N . ARG A 1 91 ? 5.896 6.422 1.273 1.00 91.31 91 ARG A N 1
ATOM 750 C CA . ARG A 1 91 ? 6.609 7.528 1.928 1.00 91.31 91 ARG A CA 1
ATOM 751 C C . ARG A 1 91 ? 7.320 7.099 3.208 1.00 91.31 91 ARG A C 1
ATOM 753 O O . ARG A 1 91 ? 8.428 7.564 3.451 1.00 9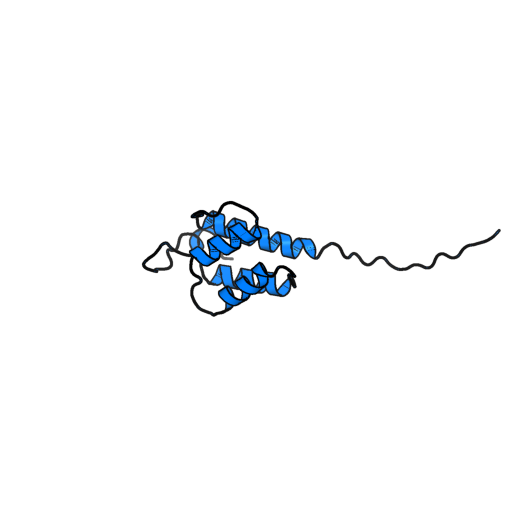1.31 91 ARG A O 1
ATOM 760 N N . GLU A 1 92 ? 6.715 6.225 4.011 1.00 90.50 92 GLU A N 1
ATOM 761 C CA . GLU A 1 92 ? 7.358 5.645 5.198 1.00 90.50 92 GLU A CA 1
ATOM 762 C C . GLU A 1 92 ? 8.619 4.860 4.803 1.00 90.50 92 GLU A C 1
ATOM 764 O O . GLU A 1 92 ? 9.697 5.079 5.359 1.00 90.50 92 GLU A O 1
ATOM 769 N N . CYS A 1 93 ? 8.506 4.010 3.781 1.00 86.75 93 CYS A N 1
ATOM 770 C CA . CYS A 1 93 ? 9.608 3.186 3.293 1.00 86.75 93 CYS A CA 1
ATOM 771 C C . CYS A 1 93 ? 10.750 4.009 2.671 1.00 86.75 93 CYS A C 1
ATOM 773 O O . CYS A 1 93 ? 11.923 3.670 2.821 1.00 86.75 93 CYS A O 1
ATOM 775 N N . GLU A 1 94 ? 10.432 5.109 1.986 1.00 84.19 94 GLU A N 1
ATOM 776 C 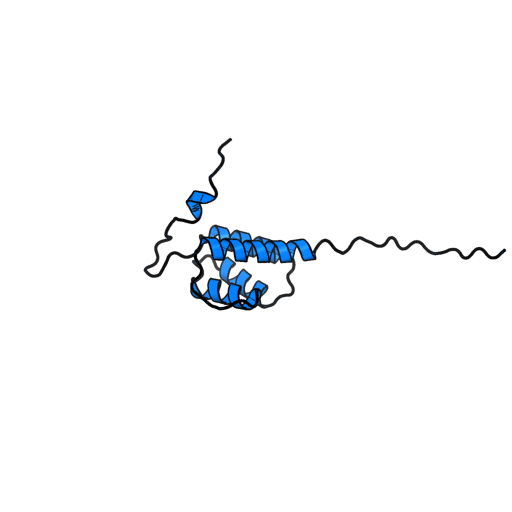CA . GLU A 1 94 ? 11.431 6.041 1.449 1.00 84.19 94 GLU A CA 1
ATOM 777 C C . GLU A 1 94 ? 12.039 6.941 2.537 1.00 84.19 94 GLU A C 1
ATOM 779 O O . GLU A 1 94 ? 13.235 7.237 2.507 1.00 84.19 94 GLU A O 1
ATOM 784 N N . GLY A 1 95 ? 11.242 7.358 3.523 1.00 71.50 95 GLY A N 1
ATOM 785 C CA . GLY A 1 95 ? 11.673 8.186 4.651 1.00 71.50 95 GLY A CA 1
ATOM 786 C C . GLY A 1 95 ? 12.614 7.455 5.611 1.00 71.50 95 GLY A C 1
ATOM 787 O O . GLY A 1 95 ? 13.556 8.067 6.122 1.00 71.50 95 GLY A O 1
ATOM 788 N N . GLY A 1 96 ? 12.431 6.142 5.785 1.00 58.97 96 GLY A N 1
ATOM 789 C CA . GLY A 1 96 ? 13.327 5.281 6.565 1.00 58.97 96 GLY A CA 1
ATOM 790 C C . GLY A 1 96 ? 14.760 5.213 6.020 1.00 58.97 96 GLY A C 1
ATOM 791 O O . GLY A 1 96 ? 15.696 4.990 6.783 1.00 58.97 96 GLY A O 1
ATOM 792 N N . LYS A 1 97 ? 14.970 5.497 4.726 1.00 53.78 97 LYS A N 1
ATOM 793 C CA . LYS A 1 97 ? 16.306 5.513 4.102 1.00 53.78 97 LYS A CA 1
ATOM 794 C C . LYS A 1 97 ? 17.141 6.759 4.403 1.00 53.78 97 LYS A C 1
ATOM 796 O O . LYS A 1 97 ? 18.344 6.748 4.166 1.00 53.78 97 LYS A O 1
ATOM 801 N N . LYS A 1 98 ? 16.548 7.850 4.901 1.00 48.31 98 LYS A N 1
ATOM 802 C CA . LYS A 1 98 ? 17.237 9.151 5.034 1.00 48.31 98 LYS A CA 1
ATOM 803 C C . LYS A 1 98 ? 17.968 9.383 6.367 1.00 48.31 98 LYS A C 1
ATOM 805 O O . LYS A 1 98 ? 18.289 10.526 6.676 1.00 48.31 98 LYS A O 1
ATOM 810 N N . ARG A 1 99 ? 18.276 8.349 7.162 1.00 47.75 99 ARG A N 1
ATOM 811 C CA . ARG A 1 99 ? 19.012 8.513 8.439 1.00 47.75 99 ARG A CA 1
ATOM 812 C C . ARG A 1 99 ? 20.228 7.603 8.620 1.00 47.75 99 ARG A C 1
ATOM 814 O O . ARG A 1 99 ? 20.522 7.183 9.731 1.00 47.75 99 ARG A O 1
ATOM 821 N N . THR A 1 100 ? 20.998 7.384 7.563 1.00 42.19 100 THR A N 1
ATOM 822 C CA . THR A 1 100 ? 22.426 7.065 7.709 1.00 42.19 100 THR A CA 1
ATOM 823 C C . THR A 1 100 ? 23.223 8.153 7.007 1.00 42.19 100 THR A C 1
ATOM 825 O O . THR A 1 100 ? 23.711 7.977 5.893 1.00 42.19 100 THR A O 1
ATOM 828 N N . VAL A 1 101 ? 23.281 9.331 7.634 1.00 41.69 101 VAL A N 1
ATOM 829 C CA . VAL A 1 101 ? 24.376 10.260 7.358 1.00 41.69 101 VAL A CA 1
ATOM 830 C C . VAL A 1 101 ? 25.630 9.636 7.957 1.00 41.69 101 VAL A C 1
ATOM 832 O O . VAL A 1 101 ? 25.702 9.391 9.159 1.00 41.69 101 VAL A O 1
ATOM 835 N N . ASP A 1 102 ? 26.554 9.301 7.067 1.00 47.38 102 ASP A N 1
ATOM 836 C CA . ASP A 1 102 ? 27.930 8.909 7.336 1.00 47.38 102 ASP A CA 1
ATOM 837 C C . ASP A 1 102 ? 28.527 9.816 8.426 1.00 47.38 102 ASP A C 1
ATOM 839 O O . ASP A 1 102 ? 28.563 11.038 8.272 1.00 47.38 102 ASP A O 1
ATOM 843 N N . ILE A 1 103 ? 28.921 9.236 9.564 1.00 48.53 103 ILE A N 1
ATOM 844 C CA . ILE A 1 103 ? 29.719 9.941 10.571 1.00 48.53 103 ILE A CA 1
ATOM 845 C C . ILE A 1 103 ? 31.168 9.818 10.091 1.00 48.53 103 ILE A C 1
ATOM 847 O O . ILE A 1 103 ? 31.723 8.720 10.188 1.00 48.53 103 ILE A O 1
ATOM 851 N N . PRO A 1 104 ? 31.819 10.888 9.596 1.00 42.84 104 PRO A N 1
ATOM 852 C CA . PRO A 1 104 ? 33.228 10.807 9.259 1.00 42.84 104 PRO A CA 1
ATOM 853 C C . PRO A 1 104 ? 34.025 10.558 10.542 1.00 42.84 104 PRO A C 1
ATOM 855 O O . PRO A 1 104 ? 34.105 11.402 11.437 1.00 42.84 104 PRO A O 1
ATOM 858 N N . ASN A 1 105 ? 34.604 9.364 10.629 1.00 50.41 105 ASN A N 1
ATOM 859 C CA . ASN A 1 105 ? 35.471 8.928 11.711 1.00 50.41 105 ASN A CA 1
ATOM 860 C C . ASN A 1 105 ? 36.767 9.759 11.679 1.00 50.41 105 ASN A C 1
ATOM 862 O O . ASN A 1 105 ? 37.709 9.438 10.954 1.00 50.41 105 ASN A O 1
ATOM 866 N N . LYS A 1 106 ? 36.805 10.876 12.416 1.00 52.59 106 LYS A N 1
ATOM 867 C CA . LYS A 1 106 ? 38.023 11.672 12.611 1.00 52.59 106 LYS A CA 1
ATOM 868 C C . LYS A 1 106 ? 38.681 11.247 13.930 1.00 52.59 106 LYS A C 1
ATOM 870 O O . LYS A 1 106 ? 38.064 11.427 14.979 1.00 52.59 106 LYS A O 1
ATOM 875 N N . PRO A 1 107 ? 39.919 10.722 13.923 1.00 49.84 107 PRO A N 1
ATOM 876 C CA . PRO A 1 107 ? 40.591 10.336 15.158 1.00 49.84 107 PRO A CA 1
ATOM 877 C C . PRO A 1 107 ? 40.932 11.582 15.989 1.00 49.84 107 PRO A C 1
ATOM 879 O O . PRO A 1 107 ? 41.568 12.515 15.489 1.00 49.84 107 PRO A O 1
ATOM 882 N N . MET A 1 108 ? 40.515 11.603 17.260 1.00 50.50 108 MET A N 1
ATOM 883 C CA . MET A 1 108 ? 40.969 12.605 18.230 1.00 50.50 108 MET A CA 1
ATOM 884 C C . MET A 1 108 ? 42.469 12.422 18.475 1.00 50.50 108 MET A C 1
ATOM 886 O O . MET A 1 108 ? 42.906 11.362 18.920 1.00 50.50 108 MET A O 1
ATOM 890 N N . ARG A 1 109 ? 43.264 13.463 18.221 1.00 59.03 109 ARG A N 1
ATOM 891 C CA . ARG A 1 109 ? 44.612 13.573 18.785 1.00 59.03 109 ARG A CA 1
ATOM 892 C C . ARG A 1 109 ? 44.488 14.285 20.125 1.00 59.03 109 ARG A C 1
ATOM 894 O O . ARG A 1 109 ? 44.103 15.449 20.157 1.00 59.03 109 ARG A O 1
ATOM 901 N N . ILE A 1 110 ? 44.787 13.573 21.207 1.00 64.06 110 ILE A N 1
ATOM 902 C CA . ILE A 1 110 ? 45.026 14.176 22.519 1.00 64.06 110 ILE A CA 1
ATOM 903 C C . ILE A 1 110 ? 46.332 14.961 22.385 1.00 64.06 110 ILE A C 1
ATOM 905 O O . ILE A 1 110 ? 47.365 14.374 22.065 1.00 64.06 110 ILE A O 1
ATOM 909 N N . ILE A 1 111 ? 46.282 16.276 22.575 1.00 61.19 111 ILE A N 1
ATOM 910 C CA . ILE A 1 111 ? 47.486 17.070 22.811 1.00 61.19 111 ILE A CA 1
ATOM 911 C C . ILE A 1 111 ? 47.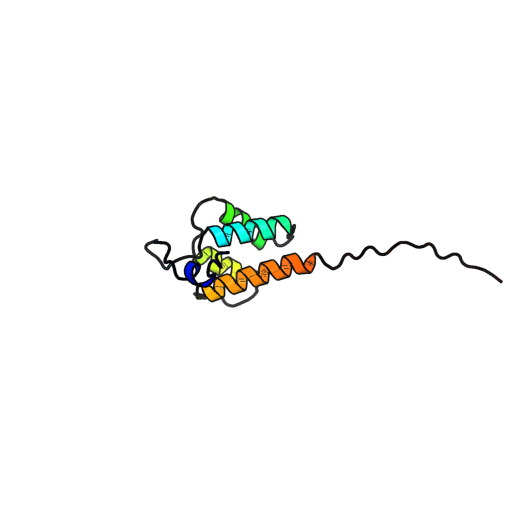583 17.187 24.326 1.00 61.19 111 ILE A C 1
ATOM 913 O O . ILE A 1 111 ? 46.668 17.706 24.961 1.00 61.19 111 ILE A O 1
ATOM 917 N N . VAL A 1 112 ? 48.648 16.620 24.881 1.00 57.97 112 VAL A N 1
ATOM 918 C CA . VAL A 1 112 ? 49.087 16.917 26.241 1.00 57.97 112 VAL A CA 1
ATOM 919 C C . VAL A 1 112 ? 50.012 18.128 26.151 1.00 57.97 112 VAL A C 1
ATOM 921 O O . VAL A 1 112 ? 50.992 18.082 25.408 1.00 57.97 112 VAL A O 1
ATOM 924 N N . ASP A 1 113 ? 49.658 19.197 26.854 1.00 52.09 113 ASP A N 1
ATOM 925 C CA . ASP A 1 113 ? 50.572 20.226 27.360 1.00 52.09 113 ASP A CA 1
ATOM 926 C C . ASP A 1 113 ? 50.080 20.620 28.757 1.00 52.09 113 ASP A C 1
ATOM 928 O O . ASP A 1 113 ? 48.850 20.836 28.899 1.00 52.09 113 ASP A O 1
#

Mean predicted aligned error: 12.48 Å

Radius of gyration: 20.08 Å; Cα contacts (8 Å, |Δi|>4): 82; chains: 1; bounding box: 69×32×50 Å

Nearest PDB structures (foldseek):
  4bd8-assembly1_B  TM=2.613E-01  e=8.339E+00  Homo sapiens

Secondary structure (DSSP, 8-state):
-----GGGSSS-----SSS-PPPHHHHHHHHHHHHHHT---HHHHHHHHHHHTSSPPPHHHHHHHHHHHHT-------HHHHHHHHHHHHHHHHHGGGG------PPP-PPP-